Protein AF-A0A3N5U826-F1 (afdb_monomer)

Solvent-accessible surface area (backbone atoms only — not comparable to full-atom values): 7132 Å² total; per-residue (Å²): 139,60,69,64,62,54,52,50,51,54,56,56,55,60,64,68,69,73,66,61,62,49,79,49,38,44,34,40,74,46,97,84,46,22,35,40,42,37,40,37,38,38,36,30,45,68,54,40,57,47,28,41,68,77,34,78,85,47,77,51,68,47,95,61,93,61,55,71,68,49,48,53,62,62,44,74,74,40,75,50,47,43,81,73,48,75,50,75,53,72,59,101,57,34,36,37,42,35,42,35,30,39,34,57,32,65,70,36,50,63,69,40,70,88,52,69,86,57,81,76,41,79,54,131

Radius of gyration: 18.73 Å; Cα contacts (8 Å, |Δi|>4): 186; chains: 1; bounding box: 35×28×62 Å

Sequence (124 aa):
MVCVKRAVICVVACFVCFSCIAFDSTMKLNENGSGKFVIQYRISQMLKNMGEKENPEAEPANPFPFSKQEVEKSLSNVPGIKLNSVTEWEDEQDMYVKVDLDFTNIEALQKAEMFNDMPVTLVR

pLDDT: mean 72.49, std 14.38, range [37.84, 91.88]

Foldseek 3Di:
DVVVVVVVVVVVVVVVPPPQWDKDWEWEADPQQKTKIKIKIKGWPVQQVVQCVVPVPDDRPPVQPDDPVRVCVLQVPQPFKDWPDWDWDDDPTITMIMTIMIGSHVVSVVVSVSNPPDDHDYDD

Stru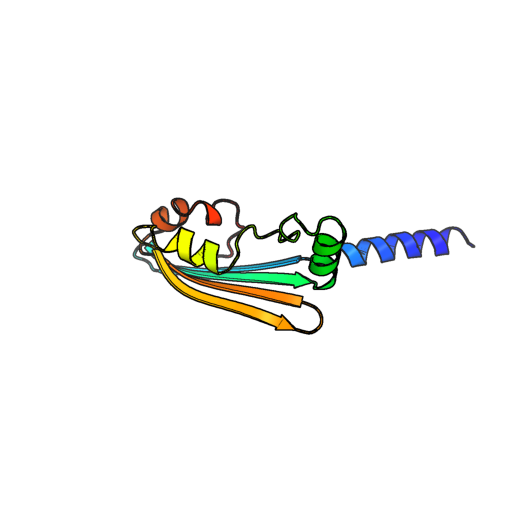cture (mmCIF, N/CA/C/O backbone):
data_AF-A0A3N5U826-F1
#
_entry.id   AF-A0A3N5U826-F1
#
loop_
_atom_site.group_PDB
_atom_site.id
_atom_site.type_symbol
_atom_site.label_atom_id
_atom_site.label_alt_id
_atom_site.label_comp_id
_atom_site.label_asym_id
_atom_site.label_entity_id
_atom_site.label_seq_id
_atom_site.pdbx_PDB_ins_code
_atom_site.Cartn_x
_atom_site.Cartn_y
_atom_site.Cartn_z
_atom_site.occupancy
_atom_site.B_iso_or_equiv
_atom_site.auth_seq_id
_atom_site.auth_comp_id
_atom_site.auth_asym_id
_atom_site.auth_atom_id
_atom_site.pdbx_PDB_model_num
ATOM 1 N N . MET A 1 1 ? 1.664 -11.474 -52.401 1.00 44.31 1 MET A N 1
ATOM 2 C CA . MET A 1 1 ? 1.616 -12.139 -51.074 1.00 44.31 1 MET A CA 1
ATOM 3 C C . MET A 1 1 ? 2.558 -11.469 -50.048 1.00 44.31 1 MET A C 1
ATOM 5 O O . MET A 1 1 ? 3.201 -12.150 -49.261 1.00 44.31 1 MET A O 1
ATOM 9 N N . VAL A 1 2 ? 2.659 -10.127 -50.050 1.00 41.19 2 VAL A N 1
ATOM 10 C CA . VAL A 1 2 ? 3.563 -9.344 -49.165 1.00 41.19 2 VAL A CA 1
ATOM 11 C C . VAL A 1 2 ? 2.769 -8.407 -48.236 1.00 41.19 2 VAL A C 1
ATOM 13 O O . VAL A 1 2 ? 3.176 -8.184 -47.100 1.00 41.19 2 VAL A O 1
ATOM 16 N N . CYS A 1 3 ? 1.578 -7.952 -48.653 1.00 37.84 3 CYS A N 1
ATOM 17 C CA . CYS A 1 3 ? 0.708 -7.093 -47.837 1.00 37.84 3 CYS A CA 1
ATOM 18 C C . CYS A 1 3 ? 0.141 -7.794 -46.591 1.00 37.84 3 CYS A C 1
ATOM 20 O O . CYS A 1 3 ? 0.075 -7.178 -45.534 1.00 37.84 3 CYS A O 1
ATOM 22 N N . VAL A 1 4 ? -0.181 -9.093 -46.672 1.00 46.28 4 VAL A N 1
ATOM 23 C CA . VAL A 1 4 ? -0.693 -9.867 -45.520 1.00 46.28 4 VAL A CA 1
ATOM 24 C C . VAL A 1 4 ? 0.386 -10.058 -44.450 1.00 46.28 4 VAL A C 1
ATOM 26 O O . VAL A 1 4 ? 0.100 -9.921 -43.268 1.00 46.28 4 VAL A O 1
ATOM 29 N N . LYS A 1 5 ? 1.647 -10.290 -44.844 1.00 44.38 5 LYS A N 1
ATOM 30 C CA . LYS A 1 5 ? 2.760 -10.470 -43.893 1.00 44.38 5 LYS A CA 1
ATOM 31 C C . LYS A 1 5 ? 3.051 -9.194 -43.095 1.00 44.38 5 LYS A C 1
ATOM 33 O O . LYS A 1 5 ? 3.325 -9.279 -41.906 1.00 44.38 5 LYS A O 1
ATOM 38 N N . ARG A 1 6 ? 2.938 -8.018 -43.728 1.00 52.03 6 ARG A N 1
ATOM 39 C CA . ARG A 1 6 ? 3.073 -6.712 -43.058 1.00 52.03 6 ARG A CA 1
ATOM 40 C C . ARG A 1 6 ? 1.891 -6.398 -42.136 1.00 52.03 6 ARG A C 1
ATOM 42 O O . ARG A 1 6 ? 2.114 -5.918 -41.033 1.00 52.03 6 ARG A O 1
ATOM 49 N N . ALA A 1 7 ? 0.666 -6.725 -42.551 1.00 56.69 7 ALA A N 1
ATOM 50 C CA . ALA A 1 7 ? -0.526 -6.527 -41.725 1.00 56.69 7 ALA A CA 1
ATOM 51 C C . ALA A 1 7 ? -0.525 -7.418 -40.469 1.00 56.69 7 ALA A C 1
ATOM 53 O O . ALA A 1 7 ? -0.861 -6.950 -39.387 1.00 56.69 7 ALA A O 1
ATOM 54 N N . VAL A 1 8 ? -0.074 -8.673 -40.587 1.00 60.97 8 VAL A N 1
ATOM 55 C CA . VAL A 1 8 ? 0.038 -9.599 -39.446 1.00 60.97 8 VAL A CA 1
ATOM 56 C C . VAL A 1 8 ? 1.0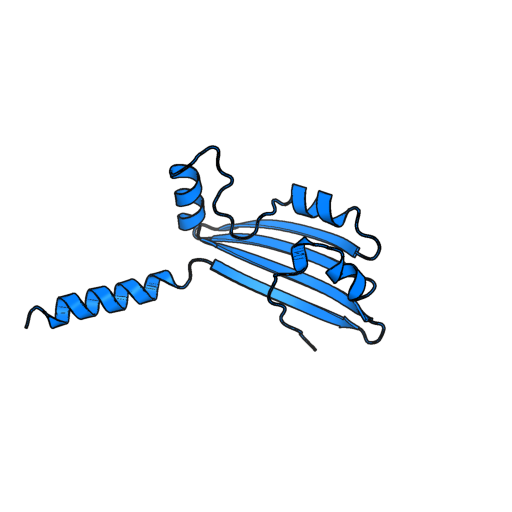75 -9.115 -38.427 1.00 60.97 8 VAL A C 1
ATOM 58 O O . VAL A 1 8 ? 0.818 -9.190 -37.231 1.00 60.97 8 VAL A O 1
ATOM 61 N N . ILE A 1 9 ? 2.205 -8.552 -38.871 1.00 64.62 9 ILE A N 1
ATOM 62 C CA . ILE A 1 9 ? 3.225 -7.988 -37.968 1.00 64.62 9 ILE A CA 1
ATOM 63 C C . ILE A 1 9 ? 2.676 -6.785 -37.186 1.00 64.62 9 ILE A C 1
ATOM 65 O O . ILE A 1 9 ? 2.910 -6.696 -35.985 1.00 64.62 9 ILE A O 1
ATOM 69 N N . CYS A 1 10 ? 1.908 -5.896 -37.825 1.00 60.84 10 CYS A N 1
ATOM 70 C CA . CYS A 1 10 ? 1.278 -4.767 -37.132 1.00 60.84 10 CYS A CA 1
ATOM 71 C C . CYS A 1 10 ? 0.232 -5.220 -36.104 1.00 60.84 10 CYS A C 1
ATOM 73 O O . CYS A 1 10 ? 0.199 -4.689 -35.000 1.00 60.84 10 CYS A O 1
ATOM 75 N N . VAL A 1 11 ? -0.586 -6.225 -36.433 1.00 65.06 11 VAL A N 1
ATOM 76 C CA . VAL A 1 11 ? -1.592 -6.758 -35.499 1.00 65.06 11 VAL A CA 1
ATOM 77 C C . VAL A 1 11 ? -0.926 -7.449 -34.307 1.00 65.06 11 VAL A C 1
ATOM 79 O O . VAL A 1 11 ? -1.331 -7.216 -33.174 1.00 65.06 11 VAL A O 1
ATOM 82 N N . VAL A 1 12 ? 0.133 -8.236 -34.527 1.00 62.91 12 VAL A N 1
ATOM 83 C CA . VAL A 1 12 ? 0.883 -8.887 -33.439 1.00 62.91 12 VAL A CA 1
ATOM 84 C C . VAL A 1 12 ? 1.612 -7.860 -32.565 1.00 62.91 12 VAL A C 1
ATOM 86 O O . VAL A 1 12 ? 1.593 -7.997 -31.348 1.00 62.91 12 VAL A O 1
ATOM 89 N N . ALA A 1 13 ? 2.181 -6.799 -33.148 1.00 60.56 13 ALA A N 1
ATOM 90 C CA . ALA A 1 13 ? 2.825 -5.726 -32.388 1.00 60.56 13 ALA A CA 1
ATOM 91 C C . ALA A 1 13 ? 1.839 -4.972 -31.476 1.00 60.56 13 ALA A C 1
ATOM 93 O O . ALA A 1 13 ? 2.189 -4.649 -30.345 1.00 60.56 13 ALA A O 1
ATOM 94 N N . CYS A 1 14 ? 0.593 -4.759 -31.915 1.00 59.91 14 CYS A N 1
ATOM 95 C CA . CYS A 1 14 ? -0.434 -4.142 -31.073 1.00 59.91 14 CYS A CA 1
ATOM 96 C C . CYS A 1 14 ? -0.801 -4.995 -29.850 1.00 59.91 14 CYS A C 1
ATOM 98 O O . CYS A 1 14 ? -1.107 -4.429 -28.807 1.00 59.91 14 CYS A O 1
ATOM 100 N N . PHE A 1 15 ? -0.742 -6.329 -29.931 1.00 58.41 15 PHE A N 1
ATOM 101 C CA . PHE A 1 15 ? -1.076 -7.194 -28.791 1.00 58.41 15 PHE A CA 1
ATOM 102 C C . PHE A 1 15 ? -0.025 -7.176 -27.671 1.00 58.41 15 PHE A C 1
ATOM 104 O O . PHE A 1 15 ? -0.372 -7.419 -26.519 1.00 58.41 15 PHE A O 1
ATOM 111 N N . VAL A 1 16 ? 1.237 -6.852 -27.975 1.00 58.03 16 VAL A N 1
ATOM 112 C CA . VAL A 1 16 ? 2.322 -6.828 -26.974 1.00 58.03 16 VAL A CA 1
ATOM 113 C C . VAL A 1 16 ? 2.237 -5.593 -26.063 1.00 58.03 16 VAL A C 1
ATOM 115 O O . VAL A 1 16 ? 2.716 -5.624 -24.935 1.00 58.03 16 VAL A O 1
ATOM 118 N N . CYS A 1 17 ? 1.577 -4.516 -26.498 1.00 53.69 17 CYS A N 1
ATOM 119 C CA . CYS A 1 17 ? 1.529 -3.251 -25.758 1.00 53.69 17 CYS A CA 1
ATOM 120 C C . CYS A 1 17 ? 0.511 -3.204 -24.600 1.00 53.69 17 CYS A C 1
ATOM 122 O O . CYS A 1 17 ? 0.445 -2.190 -23.910 1.00 53.69 17 CYS A O 1
ATOM 124 N N . PHE A 1 18 ? -0.292 -4.248 -24.372 1.00 54.94 18 PHE A N 1
ATOM 125 C CA . PHE A 1 18 ? -1.402 -4.188 -23.407 1.00 54.94 18 PHE A CA 1
ATOM 126 C C . PHE A 1 18 ? -1.074 -4.664 -21.982 1.00 54.94 18 PHE A C 1
ATOM 128 O O . PHE A 1 18 ? -1.951 -4.597 -21.127 1.00 54.94 18 PHE A O 1
ATOM 135 N N . SER A 1 19 ? 0.146 -5.128 -21.683 1.00 54.81 19 SER A N 1
ATOM 136 C CA . SER A 1 19 ? 0.454 -5.736 -20.372 1.00 54.81 19 SER A CA 1
ATOM 137 C C . SER A 1 19 ? 1.463 -4.979 -19.507 1.00 54.81 19 SER A C 1
ATOM 139 O O . SER A 1 19 ? 1.921 -5.529 -18.509 1.00 54.81 19 SER A O 1
ATOM 141 N N . CYS A 1 20 ? 1.835 -3.745 -19.857 1.00 64.81 20 CYS A N 1
ATOM 142 C CA . CYS A 1 20 ? 2.921 -3.025 -19.172 1.00 64.81 20 CYS A CA 1
ATOM 143 C C . CYS A 1 20 ? 2.607 -2.646 -17.715 1.00 64.81 20 CYS A C 1
ATOM 145 O O . CYS A 1 20 ? 3.509 -2.242 -16.980 1.00 64.81 20 CYS A O 1
ATOM 147 N N . ILE A 1 21 ? 1.336 -2.743 -17.320 1.00 69.94 21 ILE A N 1
ATOM 148 C CA . ILE A 1 21 ? 0.834 -2.358 -16.009 1.00 69.94 21 ILE A CA 1
ATOM 149 C C . ILE A 1 21 ? -0.159 -3.424 -15.536 1.00 69.94 21 ILE A C 1
ATOM 151 O O . ILE A 1 21 ? -1.121 -3.723 -16.242 1.00 69.94 21 ILE A O 1
ATOM 155 N N . ALA A 1 22 ? 0.054 -3.977 -14.341 1.00 73.38 22 ALA A N 1
ATOM 156 C CA . ALA A 1 22 ? -0.945 -4.799 -13.662 1.00 73.38 22 ALA A CA 1
ATOM 157 C C . ALA A 1 22 ? -1.254 -4.225 -12.279 1.00 73.38 22 ALA A C 1
ATOM 159 O O . ALA A 1 22 ? -0.377 -3.701 -11.593 1.00 73.38 22 ALA A O 1
ATOM 160 N N . PHE A 1 23 ? -2.521 -4.306 -11.897 1.00 77.00 23 PHE A N 1
ATOM 161 C CA . PHE A 1 23 ? -3.031 -3.762 -10.651 1.00 77.00 23 PHE A CA 1
ATOM 162 C C . PHE A 1 23 ? -3.967 -4.787 -10.018 1.00 77.00 23 PHE A C 1
ATOM 164 O O . PHE A 1 23 ? -4.944 -5.205 -10.637 1.00 77.00 23 PHE A O 1
ATOM 171 N N . ASP A 1 24 ? -3.663 -5.160 -8.782 1.00 81.12 24 ASP A N 1
ATOM 172 C CA . ASP A 1 24 ? -4.414 -6.119 -7.989 1.00 81.12 24 ASP A CA 1
ATOM 173 C C . ASP A 1 24 ? -4.842 -5.453 -6.683 1.00 81.12 24 ASP A C 1
ATOM 175 O O . ASP A 1 24 ? -4.029 -5.152 -5.810 1.00 81.12 24 ASP A O 1
ATOM 179 N N . SER A 1 25 ? -6.143 -5.238 -6.520 1.00 82.06 25 SER A N 1
ATOM 180 C CA . SER A 1 25 ? -6.727 -4.748 -5.274 1.00 82.06 25 SER A CA 1
ATOM 181 C C . SER A 1 25 ? -7.619 -5.816 -4.665 1.00 82.06 25 SER A C 1
ATOM 183 O O . SER A 1 25 ? -8.480 -6.401 -5.323 1.00 82.06 25 SER A O 1
ATOM 185 N N . THR A 1 26 ? -7.410 -6.083 -3.384 1.00 85.50 26 THR A N 1
ATOM 186 C CA . THR A 1 26 ? -8.193 -7.038 -2.608 1.00 85.50 26 THR A CA 1
ATOM 187 C C . THR A 1 26 ? -8.727 -6.345 -1.370 1.00 85.50 26 THR A C 1
ATOM 189 O O . THR A 1 26 ? -7.962 -5.959 -0.485 1.00 85.50 26 THR A O 1
ATOM 192 N N . MET A 1 27 ? -10.050 -6.228 -1.280 1.00 86.38 27 MET A N 1
ATOM 193 C CA . MET A 1 27 ? -10.726 -5.734 -0.084 1.00 86.38 27 MET A CA 1
ATOM 194 C C . MET A 1 27 ? -11.498 -6.859 0.598 1.00 86.38 27 MET A C 1
ATOM 196 O O . MET A 1 27 ? -12.323 -7.523 -0.030 1.00 86.38 27 MET A O 1
ATOM 200 N N . LYS A 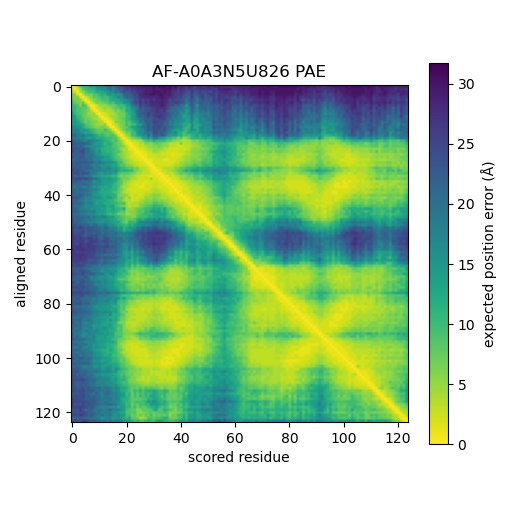1 28 ? -11.237 -7.039 1.895 1.00 89.00 28 LYS A N 1
ATOM 201 C CA . LYS A 1 28 ? -12.037 -7.870 2.797 1.00 89.00 28 LYS A CA 1
ATOM 202 C C . LYS A 1 28 ? -12.839 -6.964 3.711 1.00 89.00 28 LYS A C 1
ATOM 204 O O . LYS A 1 28 ? -12.259 -6.127 4.401 1.00 89.00 28 LYS A O 1
ATOM 209 N N . LEU A 1 29 ? -14.151 -7.154 3.725 1.00 89.00 29 LEU A N 1
ATOM 210 C CA . LEU A 1 29 ? -15.081 -6.368 4.525 1.00 89.00 29 LEU A CA 1
ATOM 211 C C . LEU A 1 29 ? -15.735 -7.266 5.576 1.00 89.00 29 LEU A C 1
ATOM 213 O O . LEU A 1 29 ? -16.301 -8.304 5.245 1.00 89.00 29 LEU A O 1
ATOM 217 N N . ASN A 1 30 ? -15.663 -6.854 6.835 1.00 88.25 30 ASN A N 1
ATOM 218 C CA . ASN A 1 30 ? -16.345 -7.505 7.944 1.00 88.25 30 ASN A CA 1
ATOM 219 C C . ASN A 1 30 ? -17.781 -6.969 8.073 1.00 88.25 30 ASN A C 1
ATOM 221 O O . ASN A 1 30 ? -18.101 -5.869 7.620 1.00 88.25 30 ASN A O 1
ATOM 225 N N . GLU A 1 31 ? -18.649 -7.710 8.764 1.00 86.19 31 GLU A N 1
ATOM 226 C CA . GLU A 1 31 ? -20.069 -7.349 8.938 1.00 86.19 31 GLU A CA 1
ATOM 227 C C . GLU A 1 31 ? -20.291 -6.033 9.704 1.00 86.19 31 GLU A C 1
ATOM 229 O O . GLU A 1 31 ? -21.324 -5.388 9.554 1.00 86.19 31 GLU A O 1
ATOM 234 N N . ASN A 1 32 ? -19.311 -5.605 10.502 1.00 83.31 32 ASN A N 1
ATOM 235 C CA . ASN A 1 32 ? -19.336 -4.338 11.238 1.00 83.31 32 ASN A CA 1
ATOM 236 C C . ASN A 1 32 ? -18.889 -3.126 10.391 1.00 83.31 32 ASN A C 1
ATOM 238 O O . ASN A 1 32 ? -18.791 -2.021 10.920 1.00 83.31 32 ASN A O 1
ATOM 242 N N . GLY A 1 33 ? -18.579 -3.328 9.106 1.00 82.62 33 GLY A N 1
ATOM 243 C CA . GLY A 1 33 ? -18.102 -2.291 8.194 1.00 82.62 33 GLY A CA 1
ATOM 244 C C . GLY A 1 33 ? -16.596 -2.022 8.261 1.00 82.62 33 GLY A C 1
ATOM 245 O O . GLY A 1 33 ? -16.095 -1.287 7.411 1.00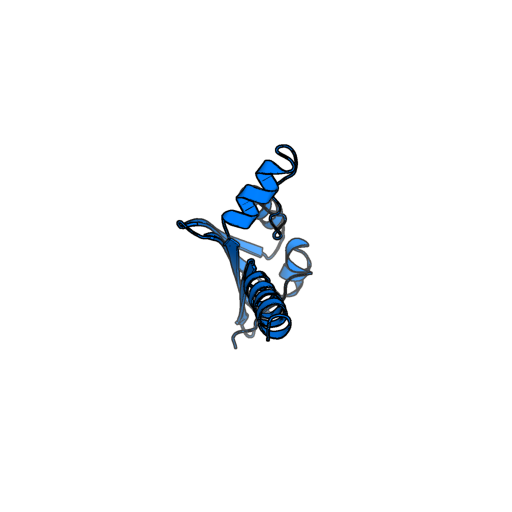 82.62 33 GLY A O 1
ATOM 246 N N . SER A 1 34 ? -15.870 -2.621 9.211 1.00 88.81 34 SER A N 1
ATOM 247 C CA . SER A 1 34 ? -14.406 -2.586 9.242 1.00 88.81 34 SER A CA 1
ATOM 248 C C . SER A 1 34 ? -13.823 -3.615 8.285 1.00 88.81 34 SER A C 1
ATOM 250 O O . SER A 1 34 ? -14.509 -4.536 7.844 1.00 88.81 34 SER A O 1
ATOM 252 N N . GLY A 1 35 ? -12.544 -3.506 7.961 1.00 90.75 35 GLY A N 1
ATOM 253 C CA . GLY A 1 35 ? -11.954 -4.457 7.040 1.00 90.75 35 GLY A CA 1
ATOM 254 C C . GLY A 1 35 ? -10.482 -4.242 6.793 1.00 90.75 35 GLY A C 1
ATOM 255 O O . GLY A 1 35 ? -9.817 -3.446 7.454 1.00 90.75 35 GLY A O 1
ATOM 256 N N . LYS A 1 36 ? -9.998 -4.999 5.817 1.00 91.56 36 LYS A N 1
ATOM 257 C CA . LYS A 1 36 ? -8.615 -4.987 5.377 1.00 91.56 36 LYS A CA 1
ATOM 258 C C . LYS A 1 36 ? -8.566 -4.702 3.891 1.00 91.56 36 LYS A C 1
ATOM 260 O O . LYS A 1 36 ? -9.292 -5.330 3.116 1.00 91.56 36 LYS A O 1
ATOM 265 N N . PHE A 1 37 ? -7.699 -3.783 3.499 1.00 88.31 37 PHE A N 1
ATOM 266 C CA . PHE A 1 37 ? -7.482 -3.436 2.110 1.00 88.31 37 PHE A CA 1
ATOM 267 C C . PHE A 1 37 ? -6.020 -3.664 1.749 1.00 88.31 37 PHE A C 1
ATOM 269 O O . PHE A 1 37 ? -5.107 -3.167 2.406 1.00 88.31 37 PHE A O 1
ATOM 276 N N . VAL A 1 38 ? -5.809 -4.483 0.725 1.00 89.38 38 VAL A N 1
ATOM 277 C CA . VAL A 1 38 ? -4.487 -4.805 0.204 1.00 89.38 38 VAL A CA 1
ATOM 278 C C . VAL A 1 38 ? -4.454 -4.392 -1.250 1.00 89.38 38 VAL A C 1
ATOM 280 O O . VAL A 1 38 ? -5.264 -4.859 -2.049 1.00 89.38 38 VAL A O 1
ATOM 283 N N . ILE A 1 39 ? -3.502 -3.536 -1.583 1.00 86.00 39 ILE A N 1
ATOM 284 C CA . ILE A 1 39 ? -3.246 -3.110 -2.952 1.00 86.00 39 ILE A CA 1
ATOM 285 C C . ILE A 1 39 ? -1.870 -3.609 -3.328 1.00 86.00 39 ILE A C 1
ATOM 287 O O . ILE A 1 39 ? -0.914 -3.433 -2.575 1.00 86.00 39 ILE A O 1
ATOM 291 N N . GLN A 1 40 ? -1.780 -4.229 -4.490 1.00 85.50 40 GLN A N 1
ATOM 292 C CA . GLN A 1 40 ? -0.539 -4.617 -5.112 1.00 85.50 40 GLN A CA 1
ATOM 293 C C . GLN A 1 40 ? -0.505 -4.051 -6.523 1.00 85.50 40 GLN A C 1
ATOM 295 O O . GLN A 1 40 ? -1.440 -4.190 -7.307 1.00 85.50 40 GLN A O 1
ATOM 300 N N . TYR A 1 41 ? 0.608 -3.417 -6.835 1.00 79.25 41 TYR A N 1
ATOM 301 C CA . TYR A 1 41 ? 0.848 -2.795 -8.112 1.00 79.25 41 TYR A CA 1
ATOM 302 C C . TYR A 1 41 ? 2.091 -3.385 -8.764 1.00 79.25 41 TYR A C 1
ATOM 304 O O . TYR A 1 41 ? 3.031 -3.746 -8.056 1.00 79.25 41 TYR A O 1
ATOM 312 N N . ARG A 1 42 ? 2.076 -3.500 -10.095 1.00 81.94 42 ARG A N 1
ATOM 313 C CA . ARG A 1 42 ? 3.179 -4.022 -10.900 1.00 81.94 42 ARG A CA 1
ATOM 314 C C . ARG A 1 42 ? 3.421 -3.148 -12.129 1.00 81.94 42 ARG A C 1
ATOM 316 O O . ARG A 1 42 ? 2.512 -2.954 -12.942 1.00 81.94 42 ARG A O 1
ATOM 323 N N . ILE A 1 43 ? 4.666 -2.708 -12.289 1.00 78.62 43 ILE A N 1
ATOM 324 C CA . ILE A 1 43 ? 5.160 -1.920 -13.425 1.00 78.62 43 ILE A CA 1
ATOM 325 C C . ILE A 1 43 ? 6.301 -2.673 -14.076 1.00 78.62 43 ILE A C 1
ATOM 327 O O . ILE A 1 43 ? 7.231 -3.058 -13.379 1.00 78.62 43 ILE A O 1
ATOM 331 N N . SER A 1 44 ? 6.316 -2.767 -15.401 1.00 79.00 44 SER A N 1
ATOM 332 C CA . SER A 1 44 ? 7.524 -3.215 -16.090 1.00 79.00 44 SER A CA 1
ATOM 333 C C . SER A 1 44 ? 8.685 -2.229 -15.907 1.00 79.00 44 SER A C 1
ATOM 335 O O . SER A 1 44 ? 8.535 -1.025 -16.133 1.00 79.00 44 SER A O 1
ATOM 337 N N . GLN A 1 45 ? 9.880 -2.738 -15.598 1.00 75.56 45 GLN A N 1
ATOM 338 C CA . GLN A 1 45 ? 11.116 -1.954 -15.547 1.00 75.56 45 GLN A CA 1
ATOM 339 C C . GLN A 1 45 ? 11.375 -1.183 -16.845 1.00 75.56 45 GLN A C 1
ATOM 341 O O . GLN A 1 45 ? 11.944 -0.094 -16.822 1.00 75.56 45 GLN A O 1
ATOM 346 N N . MET A 1 46 ? 10.939 -1.716 -17.991 1.00 72.00 46 MET A N 1
ATOM 347 C CA . MET A 1 46 ? 11.076 -1.029 -19.273 1.00 72.00 46 MET A CA 1
ATOM 348 C C . MET A 1 46 ? 10.321 0.305 -19.278 1.00 72.00 46 MET A C 1
ATOM 350 O O . MET A 1 46 ? 10.865 1.302 -19.744 1.00 72.00 46 MET A O 1
ATOM 354 N N . LEU A 1 47 ? 9.109 0.344 -18.714 1.00 70.56 47 LEU A N 1
ATOM 355 C CA . LEU A 1 47 ? 8.304 1.562 -18.617 1.00 70.56 47 LEU A CA 1
ATOM 356 C C . LEU A 1 47 ? 8.926 2.566 -17.634 1.00 70.56 47 LEU A C 1
ATOM 358 O O . LEU A 1 47 ? 9.037 3.747 -17.961 1.00 70.56 47 LEU A O 1
ATOM 362 N N . LYS A 1 48 ? 9.414 2.085 -16.482 1.00 68.38 48 LYS A N 1
ATOM 363 C CA . LYS A 1 48 ? 10.148 2.901 -15.497 1.00 68.38 48 LYS A CA 1
ATOM 364 C C . LYS A 1 48 ? 11.371 3.577 -16.134 1.00 68.38 48 LYS A C 1
ATOM 366 O O . LYS A 1 48 ? 11.504 4.797 -16.086 1.00 68.38 48 LYS A O 1
ATOM 371 N N . ASN A 1 49 ? 12.205 2.791 -16.816 1.00 68.19 49 ASN A N 1
ATOM 372 C CA . ASN A 1 49 ? 13.440 3.254 -17.456 1.00 68.19 49 ASN A CA 1
ATOM 373 C C . ASN A 1 49 ? 13.191 4.183 -18.658 1.00 68.19 49 ASN A C 1
ATOM 375 O O . ASN A 1 49 ? 14.065 4.973 -19.019 1.00 68.19 49 ASN A O 1
ATOM 379 N N . MET A 1 50 ? 12.033 4.074 -19.319 1.00 66.56 50 MET A N 1
ATOM 380 C CA . MET A 1 50 ? 11.624 5.018 -20.365 1.00 66.56 50 MET A CA 1
ATOM 381 C C . MET A 1 50 ? 11.231 6.370 -19.762 1.00 66.56 50 MET A C 1
ATOM 383 O O . MET A 1 50 ? 11.701 7.393 -20.255 1.00 66.56 50 MET A O 1
ATOM 387 N N . GLY A 1 51 ? 10.467 6.374 -18.663 1.00 61.09 51 GLY A N 1
ATOM 388 C CA . GLY A 1 51 ? 10.101 7.600 -17.945 1.00 61.09 51 GLY A CA 1
ATOM 389 C C . GLY A 1 51 ? 11.317 8.374 -17.423 1.00 61.09 51 GLY A C 1
ATOM 390 O O . GLY A 1 51 ? 11.432 9.570 -17.673 1.00 61.09 51 GLY A O 1
ATOM 391 N N . GLU A 1 52 ? 12.274 7.683 -16.795 1.00 60.03 52 GLU A N 1
ATOM 392 C CA . GLU A 1 52 ? 13.509 8.307 -16.284 1.00 60.03 52 GLU A CA 1
ATOM 393 C C . GLU A 1 52 ? 14.397 8.900 -17.394 1.00 60.03 52 GLU A C 1
ATOM 395 O O . GLU A 1 52 ? 15.114 9.876 -17.171 1.00 60.03 52 GLU A O 1
ATOM 400 N N . LYS A 1 53 ? 14.367 8.325 -18.606 1.00 56.66 53 LYS A N 1
ATOM 401 C CA . LYS A 1 53 ? 15.161 8.811 -19.748 1.00 56.66 53 LYS A CA 1
ATOM 402 C C . LYS A 1 53 ? 14.555 10.021 -20.445 1.00 56.66 53 LYS A C 1
ATOM 404 O O . LYS A 1 53 ? 15.311 10.843 -20.957 1.00 56.66 53 LYS A O 1
ATOM 409 N N . GLU A 1 54 ? 13.230 10.101 -20.534 1.00 57.41 54 GLU A N 1
ATOM 410 C CA . GLU A 1 54 ? 12.561 11.215 -21.214 1.00 57.41 54 GLU A CA 1
ATOM 411 C C . GLU A 1 54 ? 12.522 12.478 -20.355 1.00 57.41 54 GLU A C 1
ATOM 413 O O . GLU A 1 54 ? 12.561 13.580 -20.905 1.00 57.41 54 GLU A O 1
ATOM 418 N N . ASN A 1 55 ? 12.511 12.347 -19.025 1.00 48.69 55 ASN A N 1
ATOM 419 C CA . ASN A 1 55 ? 12.621 13.492 -18.136 1.00 48.69 55 ASN A CA 1
ATOM 420 C C . ASN A 1 55 ? 13.201 13.084 -16.762 1.00 48.69 55 ASN A C 1
ATOM 422 O O . ASN A 1 55 ? 12.452 12.622 -15.908 1.00 48.69 55 ASN A O 1
ATOM 426 N N . PRO A 1 56 ? 14.512 13.274 -16.516 1.00 49.84 56 PRO A N 1
ATOM 427 C CA . PRO A 1 56 ? 15.160 12.886 -15.257 1.00 49.84 56 PRO A CA 1
ATOM 428 C C . PRO A 1 56 ? 14.713 13.719 -14.041 1.00 49.84 56 PRO A C 1
ATOM 430 O O . PRO A 1 56 ? 15.044 13.366 -12.912 1.00 49.84 56 PRO A O 1
ATOM 433 N N . GLU A 1 57 ? 13.988 14.822 -14.265 1.00 44.31 57 GLU A N 1
ATOM 434 C CA . GLU A 1 57 ? 13.353 15.642 -13.222 1.00 44.31 57 GLU A CA 1
ATOM 435 C C . GLU A 1 57 ? 11.838 15.402 -13.118 1.00 44.31 57 GLU A C 1
ATOM 437 O O . GLU A 1 57 ? 11.218 15.870 -12.162 1.00 44.31 57 GLU A O 1
ATOM 442 N N . ALA A 1 58 ? 11.223 14.689 -14.073 1.00 44.47 58 ALA A N 1
ATOM 443 C CA . ALA A 1 58 ? 9.870 14.195 -13.869 1.00 44.47 58 ALA A CA 1
ATOM 444 C C . ALA A 1 58 ? 9.948 12.963 -12.987 1.00 44.47 58 ALA A C 1
ATOM 446 O O . ALA A 1 58 ? 10.777 12.077 -13.201 1.00 44.47 58 ALA A O 1
ATOM 447 N N . GLU A 1 59 ? 9.038 12.889 -12.024 1.00 48.47 59 GLU A N 1
ATOM 448 C CA . GLU A 1 59 ? 8.766 11.635 -11.347 1.00 48.47 59 GLU A CA 1
ATOM 449 C C . GLU A 1 59 ? 8.589 10.548 -12.417 1.00 48.47 59 GLU A C 1
ATOM 451 O O . GLU A 1 59 ? 7.947 10.819 -13.446 1.00 48.47 59 GLU A O 1
ATOM 456 N N . PRO A 1 60 ? 9.206 9.358 -12.240 1.00 48.75 60 PRO A N 1
ATOM 457 C CA . PRO A 1 60 ? 9.050 8.267 -13.191 1.00 48.75 60 PRO A CA 1
ATOM 458 C C . PRO A 1 60 ? 7.565 8.143 -13.491 1.00 48.75 60 PRO A C 1
ATOM 460 O O . PRO A 1 60 ? 6.760 8.378 -12.590 1.00 48.75 60 PRO A O 1
ATOM 463 N N . ALA A 1 61 ? 7.205 7.817 -14.736 1.00 46.03 61 ALA A N 1
ATOM 464 C CA . ALA A 1 61 ? 5.830 7.549 -15.142 1.00 46.03 61 ALA A CA 1
ATOM 465 C C . ALA A 1 61 ? 5.305 6.328 -14.365 1.00 46.03 61 ALA A C 1
ATOM 467 O O . ALA A 1 61 ? 5.187 5.222 -14.882 1.00 46.03 61 ALA A O 1
ATOM 468 N N . ASN A 1 62 ? 5.082 6.537 -13.076 1.00 51.16 62 ASN A N 1
ATOM 469 C CA . ASN A 1 62 ? 4.535 5.657 -12.095 1.00 51.16 62 ASN A CA 1
ATOM 470 C C . ASN A 1 62 ? 3.055 5.995 -12.179 1.00 51.16 62 ASN A C 1
ATOM 472 O O . ASN A 1 62 ? 2.620 7.036 -11.688 1.00 51.16 62 ASN A O 1
ATOM 476 N N . PRO A 1 63 ? 2.262 5.179 -12.879 1.00 49.94 63 PRO A N 1
ATOM 477 C CA . PRO A 1 63 ? 0.825 5.412 -12.964 1.00 49.94 63 PRO A CA 1
ATOM 478 C C . PRO A 1 63 ? 0.160 5.242 -11.587 1.00 49.94 63 PRO A C 1
ATOM 480 O O . PRO A 1 63 ? -1.039 5.470 -11.455 1.00 49.94 63 PRO A O 1
ATOM 483 N N . PHE A 1 64 ? 0.936 4.865 -10.565 1.00 55.94 64 PHE A N 1
ATOM 484 C CA . PHE A 1 64 ? 0.614 5.070 -9.170 1.00 55.94 64 PHE A CA 1
ATOM 485 C C . PHE A 1 64 ? 1.384 6.291 -8.631 1.00 55.94 64 PHE A C 1
ATOM 487 O O . PHE A 1 64 ? 2.596 6.219 -8.475 1.00 55.94 64 PHE A O 1
ATOM 494 N N . PRO A 1 65 ? 0.736 7.419 -8.321 1.00 55.22 65 PRO A N 1
ATOM 495 C CA . PRO A 1 65 ? 1.429 8.683 -8.048 1.00 55.22 65 PRO A CA 1
ATOM 496 C C . PRO A 1 65 ? 2.046 8.770 -6.639 1.00 55.22 65 PRO A C 1
ATOM 498 O O . PRO A 1 65 ? 2.168 9.861 -6.100 1.00 55.22 65 PRO A O 1
ATOM 501 N N . PHE A 1 66 ? 2.378 7.640 -5.999 1.00 63.25 66 PHE A N 1
ATOM 502 C CA . PHE A 1 66 ? 2.810 7.630 -4.601 1.00 63.25 66 PHE A CA 1
ATOM 503 C C . PHE A 1 66 ? 3.997 6.693 -4.362 1.00 63.25 66 PHE A C 1
ATOM 505 O O . PHE A 1 66 ? 3.907 5.475 -4.531 1.00 63.25 66 PHE A O 1
ATOM 512 N N . SER A 1 67 ? 5.101 7.267 -3.897 1.00 68.25 67 SER A N 1
ATOM 513 C CA . SER A 1 67 ? 6.229 6.560 -3.285 1.00 68.25 67 SER A CA 1
ATOM 514 C C . SER A 1 67 ? 5.849 5.981 -1.914 1.00 68.25 67 SER A C 1
ATOM 516 O O . SER A 1 67 ? 4.904 6.441 -1.266 1.00 68.25 67 SER A O 1
ATOM 518 N N . LYS A 1 68 ? 6.617 5.007 -1.397 1.00 73.62 68 LYS A N 1
ATOM 519 C CA . LYS A 1 68 ? 6.415 4.472 -0.032 1.00 73.62 68 LYS A CA 1
ATOM 520 C C . LYS A 1 68 ? 6.275 5.579 1.022 1.00 73.62 68 LYS A C 1
ATOM 522 O O . LYS A 1 68 ? 5.418 5.499 1.899 1.00 73.62 68 LYS A O 1
ATOM 527 N N . GLN A 1 69 ? 7.107 6.611 0.917 1.00 74.62 69 GLN A N 1
ATOM 528 C CA . GLN A 1 69 ? 7.131 7.736 1.850 1.00 74.62 69 GLN A CA 1
ATOM 529 C C . GLN A 1 69 ? 5.853 8.576 1.761 1.00 74.62 69 GLN A C 1
ATOM 531 O O . GLN A 1 69 ? 5.329 9.013 2.784 1.00 74.62 69 GLN A O 1
ATOM 536 N N . GLU A 1 70 ? 5.312 8.771 0.561 1.00 74.94 70 GLU A N 1
ATOM 537 C CA . GLU A 1 70 ? 4.041 9.469 0.370 1.00 74.94 70 GLU A CA 1
ATOM 538 C C . GLU A 1 70 ? 2.859 8.651 0.861 1.00 74.94 70 GLU A C 1
ATOM 540 O O . GLU A 1 70 ? 1.948 9.222 1.455 1.00 74.94 70 GLU A O 1
ATOM 545 N N . VAL A 1 71 ? 2.887 7.327 0.692 1.00 78.44 71 VAL A N 1
ATOM 546 C CA . VAL A 1 71 ? 1.866 6.439 1.259 1.00 78.44 71 VAL A CA 1
ATOM 547 C C . VAL A 1 71 ? 1.858 6.537 2.782 1.00 78.44 71 VAL A C 1
ATOM 549 O O . VAL A 1 71 ? 0.813 6.784 3.384 1.00 78.44 71 VAL A O 1
ATOM 552 N N . GLU A 1 72 ? 3.026 6.425 3.413 1.00 80.38 72 GLU A N 1
ATOM 553 C CA . GLU A 1 72 ? 3.167 6.570 4.864 1.00 80.38 72 GLU A CA 1
ATOM 554 C C . GLU A 1 72 ? 2.714 7.957 5.349 1.00 80.38 72 GLU A C 1
ATOM 556 O O . GLU A 1 72 ? 1.976 8.071 6.332 1.00 80.38 72 GLU A O 1
ATOM 561 N N . LYS A 1 73 ? 3.084 9.027 4.641 1.00 80.50 73 LYS A N 1
ATOM 562 C CA . LYS A 1 73 ? 2.719 10.406 4.999 1.00 80.50 73 LYS A CA 1
ATOM 563 C C . LYS A 1 73 ? 1.231 10.706 4.799 1.00 80.50 73 LYS A C 1
ATOM 565 O O . LYS A 1 73 ? 0.633 11.398 5.622 1.00 80.50 73 LYS A O 1
ATOM 570 N N . SER A 1 74 ? 0.636 10.183 3.732 1.00 76.88 74 SER A N 1
ATOM 571 C CA . SER A 1 74 ? -0.772 10.413 3.398 1.00 76.88 74 SER A CA 1
ATOM 572 C C . SER A 1 74 ? -1.695 9.629 4.322 1.00 76.88 74 SER A C 1
ATOM 574 O O . SER A 1 74 ? -2.724 10.149 4.735 1.00 76.88 74 SER A O 1
ATOM 576 N N . LEU A 1 75 ? -1.315 8.404 4.704 1.00 79.75 75 LEU A N 1
ATOM 577 C CA . LEU A 1 75 ? -2.143 7.529 5.540 1.00 79.75 75 LEU A CA 1
ATOM 578 C C . LEU A 1 75 ? -1.928 7.711 7.043 1.00 79.75 75 LEU A C 1
ATOM 580 O O . LEU A 1 75 ? -2.837 7.419 7.815 1.00 79.75 75 LEU A O 1
ATOM 584 N N . SER A 1 76 ? -0.774 8.226 7.476 1.00 76.56 76 SER A N 1
ATOM 585 C CA . SER A 1 76 ? -0.496 8.469 8.904 1.00 76.56 7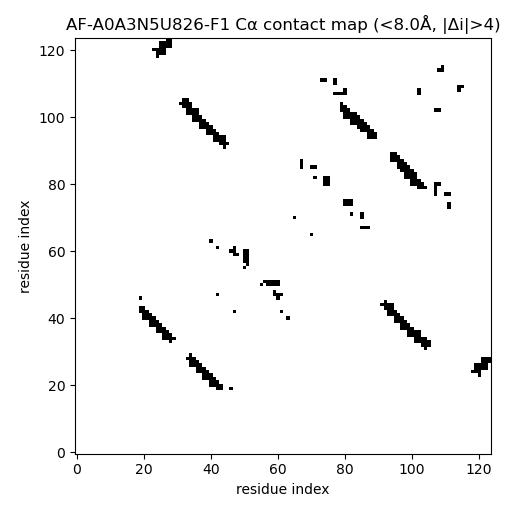6 SER A CA 1
ATOM 586 C C . SER A 1 76 ? -1.463 9.456 9.566 1.00 76.56 76 SER A C 1
ATOM 588 O O . SER A 1 76 ? -1.644 9.398 10.780 1.00 76.56 76 SER A O 1
ATOM 590 N N . ASN A 1 77 ? -2.111 10.327 8.788 1.00 79.12 77 ASN A N 1
ATOM 591 C CA . ASN A 1 77 ? -3.010 11.363 9.299 1.00 79.12 77 ASN A CA 1
ATOM 592 C C . ASN A 1 77 ? -4.500 11.078 9.056 1.00 79.12 77 ASN A C 1
ATOM 594 O O . ASN A 1 77 ? -5.332 11.921 9.393 1.00 79.12 77 ASN A O 1
ATOM 598 N N . VAL A 1 78 ? -4.865 9.921 8.488 1.00 81.75 78 VAL A N 1
ATOM 599 C CA . VAL A 1 78 ? -6.271 9.604 8.194 1.00 81.75 78 VAL A CA 1
ATOM 600 C C . VAL A 1 78 ? -6.904 8.869 9.380 1.00 81.75 78 VAL A C 1
ATOM 602 O O . VAL A 1 78 ? -6.566 7.714 9.650 1.00 81.75 78 VAL A O 1
ATOM 605 N N . PRO A 1 79 ? -7.852 9.492 10.103 1.00 84.00 79 PRO A N 1
ATOM 606 C CA . PRO A 1 79 ? -8.522 8.838 11.215 1.00 84.00 79 PRO A CA 1
ATOM 607 C C . PRO A 1 79 ? -9.353 7.651 10.720 1.00 84.00 79 PRO A C 1
ATOM 609 O O . PRO A 1 79 ? -10.163 7.779 9.802 1.00 84.00 79 PRO A O 1
ATOM 612 N N . GLY A 1 80 ? -9.176 6.499 11.369 1.00 86.12 80 GLY A N 1
ATOM 613 C CA . GLY A 1 80 ? -9.868 5.260 11.009 1.00 86.12 80 GLY A CA 1
ATOM 614 C C . GLY A 1 80 ? -9.143 4.401 9.971 1.00 86.12 80 GLY A C 1
ATOM 615 O O . GLY A 1 80 ? -9.661 3.345 9.618 1.00 86.12 80 GLY A O 1
ATOM 616 N N . ILE A 1 81 ? -7.948 4.802 9.524 1.00 88.44 81 ILE A N 1
ATOM 617 C CA . ILE A 1 81 ? -7.037 3.954 8.750 1.00 88.44 81 ILE A CA 1
ATOM 618 C C . ILE A 1 81 ? -5.813 3.618 9.598 1.00 88.44 81 ILE A C 1
ATOM 620 O O . ILE A 1 81 ? -5.250 4.465 10.288 1.00 88.44 81 ILE A O 1
ATOM 624 N N . LYS A 1 82 ? -5.382 2.362 9.524 1.00 90.25 82 LYS A N 1
ATOM 625 C CA . LYS A 1 82 ? -4.130 1.886 10.092 1.00 90.25 82 LYS A CA 1
ATOM 626 C C . LYS A 1 82 ? -3.289 1.271 8.985 1.00 90.25 82 LYS A C 1
ATOM 628 O O . LYS A 1 82 ? -3.627 0.217 8.455 1.00 90.25 82 LYS A O 1
ATOM 633 N N . LEU A 1 83 ? -2.171 1.912 8.668 1.00 88.94 83 LEU A N 1
ATOM 634 C CA . LEU A 1 83 ? -1.178 1.354 7.759 1.00 88.94 83 LEU A CA 1
ATOM 635 C C . LEU A 1 83 ? -0.443 0.199 8.453 1.00 88.94 83 LEU A C 1
ATOM 637 O O . LEU A 1 83 ? 0.200 0.406 9.483 1.00 88.94 83 LEU A O 1
ATOM 641 N N . ASN A 1 84 ? -0.553 -1.013 7.910 1.00 89.88 84 ASN A N 1
ATOM 642 C CA . ASN A 1 84 ? 0.126 -2.193 8.445 1.00 89.88 84 ASN A CA 1
ATOM 643 C C . ASN A 1 84 ? 1.519 -2.345 7.842 1.00 89.88 84 ASN A C 1
ATOM 645 O O . ASN A 1 84 ? 2.485 -2.574 8.569 1.00 89.88 84 ASN A O 1
ATOM 649 N N . SER A 1 85 ? 1.627 -2.239 6.516 1.00 88.69 85 SER A N 1
ATOM 650 C CA . SER A 1 85 ? 2.913 -2.306 5.830 1.00 88.69 85 SER A CA 1
ATOM 651 C C . SER A 1 85 ? 2.875 -1.665 4.447 1.00 88.69 85 SER A C 1
ATOM 653 O O . SER A 1 85 ? 1.855 -1.655 3.759 1.00 88.69 85 SER A O 1
ATOM 655 N N . VAL A 1 86 ? 4.039 -1.163 4.033 1.00 86.62 86 VAL A N 1
ATOM 656 C CA . VAL A 1 86 ? 4.332 -0.783 2.651 1.00 86.62 86 VAL A CA 1
ATOM 657 C C . VAL A 1 86 ? 5.611 -1.499 2.246 1.00 86.62 86 VAL A C 1
ATOM 659 O O . VAL A 1 86 ? 6.666 -1.303 2.859 1.00 86.62 86 VAL A O 1
ATOM 662 N N . THR A 1 87 ? 5.496 -2.371 1.249 1.00 86.06 87 THR A N 1
ATOM 663 C CA . THR A 1 87 ? 6.603 -3.181 0.734 1.00 86.06 87 THR A CA 1
ATOM 664 C C . THR A 1 87 ? 6.824 -2.843 -0.725 1.00 86.06 87 THR A C 1
ATOM 666 O O . THR A 1 87 ? 5.883 -2.852 -1.510 1.00 86.06 87 THR A O 1
ATOM 669 N N . GLU A 1 88 ? 8.070 -2.580 -1.079 1.00 84.38 88 GLU A N 1
ATOM 670 C CA . GLU A 1 88 ? 8.505 -2.343 -2.448 1.00 84.38 88 GLU A CA 1
ATOM 671 C C . GLU A 1 88 ? 9.595 -3.362 -2.764 1.00 84.38 88 GLU A C 1
ATOM 673 O O . GLU A 1 88 ? 10.483 -3.597 -1.939 1.00 84.38 88 GLU A O 1
ATOM 678 N N . TRP A 1 89 ? 9.478 -4.026 -3.908 1.00 86.38 89 TRP A N 1
ATOM 679 C CA . TRP A 1 89 ? 10.477 -4.971 -4.392 1.00 86.38 89 TRP A CA 1
ATOM 680 C C . TRP A 1 89 ? 10.503 -4.960 -5.914 1.00 86.38 89 TRP A C 1
ATOM 682 O O . TRP A 1 89 ? 9.530 -4.592 -6.561 1.00 86.38 89 TRP A O 1
ATOM 692 N N . GLU A 1 90 ? 11.615 -5.379 -6.492 1.00 83.62 90 GLU A N 1
ATOM 693 C CA . GLU A 1 90 ? 11.807 -5.430 -7.937 1.00 83.62 90 GLU A CA 1
ATOM 694 C C . GLU A 1 90 ? 12.414 -6.779 -8.330 1.00 83.62 90 GLU A C 1
ATOM 696 O O . GLU A 1 90 ? 13.219 -7.352 -7.592 1.00 83.62 90 GLU A O 1
ATOM 701 N N . ASP A 1 91 ? 11.979 -7.307 -9.469 1.00 85.50 91 ASP A N 1
ATOM 702 C CA . ASP A 1 91 ? 12.608 -8.426 -10.169 1.00 85.50 91 ASP A CA 1
ATOM 703 C C . ASP A 1 91 ? 13.194 -7.935 -11.502 1.00 85.50 91 ASP A C 1
ATOM 705 O O . ASP A 1 91 ? 13.100 -6.754 -11.807 1.00 85.50 91 ASP A O 1
ATOM 709 N N . GLU A 1 92 ? 13.817 -8.805 -12.303 1.00 81.94 92 GLU A N 1
ATOM 710 C CA . GLU A 1 92 ? 14.478 -8.414 -13.564 1.00 81.94 92 GLU A CA 1
ATOM 711 C C . GLU A 1 92 ? 13.553 -7.727 -14.586 1.00 81.94 92 GLU A C 1
ATOM 713 O O . GLU A 1 92 ? 14.033 -7.035 -15.486 1.00 81.94 92 GLU A O 1
ATOM 718 N N . GLN A 1 93 ? 12.240 -7.933 -14.489 1.00 79.81 93 GLN A N 1
ATOM 719 C CA . GLN A 1 93 ? 11.263 -7.478 -15.474 1.00 79.81 93 GLN A CA 1
ATOM 720 C C . GLN A 1 93 ? 10.328 -6.406 -14.927 1.00 79.81 93 GLN A C 1
ATOM 722 O O . GLN A 1 93 ? 9.945 -5.511 -15.684 1.00 79.81 93 GLN A O 1
ATOM 727 N N . ASP A 1 94 ? 9.995 -6.474 -13.640 1.00 82.94 94 ASP A N 1
ATOM 728 C CA . ASP A 1 94 ? 8.919 -5.733 -13.007 1.00 82.94 94 ASP A CA 1
ATOM 729 C C . ASP A 1 94 ? 9.320 -5.169 -11.626 1.00 82.94 94 ASP A C 1
ATOM 731 O O . ASP A 1 94 ? 10.004 -5.799 -10.822 1.00 82.94 94 ASP A O 1
ATOM 735 N N . MET A 1 95 ? 8.833 -3.970 -11.320 1.00 81.25 95 MET A N 1
ATOM 736 C CA . MET A 1 95 ? 8.768 -3.398 -9.977 1.00 81.25 95 MET A CA 1
ATOM 737 C C . MET A 1 95 ? 7.383 -3.668 -9.392 1.00 81.25 95 MET A C 1
ATOM 739 O O . MET A 1 95 ? 6.367 -3.514 -10.073 1.00 81.25 95 MET A O 1
ATOM 743 N N . TYR A 1 96 ? 7.345 -3.986 -8.105 1.00 84.62 96 TYR A N 1
ATOM 744 C CA . TYR A 1 96 ? 6.136 -4.231 -7.346 1.00 84.62 96 TYR A CA 1
ATOM 745 C C . TYR A 1 96 ? 6.058 -3.323 -6.126 1.00 84.62 96 TYR A C 1
ATOM 747 O O . TYR A 1 96 ? 7.022 -3.163 -5.376 1.00 84.62 96 TYR A O 1
ATOM 755 N N . VAL A 1 97 ? 4.860 -2.804 -5.875 1.00 84.69 97 VAL A N 1
ATOM 756 C CA . VAL A 1 97 ? 4.541 -2.047 -4.663 1.00 84.69 97 VAL A CA 1
ATOM 757 C C . VAL A 1 97 ? 3.312 -2.666 -4.025 1.00 84.69 97 VAL A C 1
ATOM 759 O O . VAL A 1 97 ? 2.291 -2.850 -4.684 1.00 84.69 97 VAL A O 1
ATOM 762 N N . LYS A 1 98 ? 3.390 -2.991 -2.736 1.00 87.38 98 LYS A N 1
ATOM 763 C CA . LYS A 1 98 ? 2.275 -3.524 -1.956 1.00 87.38 98 LYS A CA 1
ATOM 764 C C . LYS A 1 98 ? 2.001 -2.668 -0.737 1.00 87.38 98 LYS A C 1
ATOM 766 O O . LYS A 1 98 ? 2.889 -2.452 0.086 1.00 87.38 98 LYS A O 1
ATOM 771 N N . VAL A 1 99 ? 0.747 -2.262 -0.599 1.00 87.62 99 VAL A N 1
ATOM 772 C CA . VAL A 1 99 ? 0.224 -1.518 0.543 1.00 87.62 99 VAL A CA 1
ATOM 773 C C . VAL A 1 99 ? -0.793 -2.395 1.258 1.00 87.62 99 VAL A C 1
ATOM 775 O O . VAL A 1 99 ? -1.728 -2.909 0.645 1.00 87.62 99 VAL A O 1
ATOM 778 N N . ASP A 1 100 ? -0.593 -2.579 2.555 1.00 90.50 100 ASP A N 1
ATOM 779 C CA . ASP A 1 100 ? -1.491 -3.306 3.443 1.00 90.50 100 ASP A CA 1
ATOM 780 C C . ASP A 1 100 ? -1.991 -2.340 4.517 1.00 90.50 100 ASP A C 1
ATOM 782 O O . ASP A 1 100 ? -1.195 -1.757 5.261 1.00 90.50 100 ASP A O 1
ATOM 786 N N . LEU A 1 101 ? -3.308 -2.169 4.597 1.00 90.62 101 LEU A N 1
ATOM 787 C CA . LEU A 1 101 ? -3.943 -1.332 5.602 1.00 90.62 101 LEU A CA 1
ATOM 788 C C . LEU A 1 101 ? -5.217 -1.971 6.146 1.00 90.62 101 LEU A C 1
ATOM 790 O O . LEU A 1 101 ? -5.937 -2.687 5.447 1.00 90.62 101 LEU A O 1
ATOM 794 N N . ASP A 1 102 ? -5.517 -1.644 7.395 1.00 91.88 102 ASP A N 1
ATOM 795 C CA . ASP A 1 102 ? -6.807 -1.905 8.013 1.00 91.88 102 ASP A CA 1
ATOM 796 C C . ASP A 1 102 ? -7.607 -0.606 8.085 1.00 91.88 102 ASP A C 1
ATOM 798 O O . ASP A 1 102 ? -7.055 0.481 8.277 1.00 91.88 102 ASP A O 1
ATOM 802 N N . PHE A 1 103 ? -8.923 -0.719 7.969 1.00 91.50 103 PHE A N 1
ATOM 803 C CA . PHE A 1 103 ? -9.835 0.408 8.093 1.00 91.50 103 PHE A CA 1
ATOM 804 C C . PHE A 1 103 ? -10.973 0.086 9.058 1.00 91.50 103 PHE A C 1
ATOM 806 O O . PHE A 1 103 ? -11.449 -1.047 9.152 1.00 91.50 103 PHE A O 1
ATOM 813 N N . THR A 1 104 ? -11.425 1.101 9.787 1.00 90.62 104 THR A N 1
ATOM 814 C CA . THR A 1 104 ? -12.503 0.972 10.774 1.00 90.62 104 THR A CA 1
ATOM 815 C C . THR A 1 104 ? -13.889 1.002 10.142 1.00 90.62 104 THR A C 1
ATOM 817 O O . THR A 1 104 ? -14.803 0.379 10.669 1.00 90.62 104 THR A O 1
ATOM 820 N N . ASN A 1 105 ? -14.052 1.733 9.036 1.00 86.88 105 ASN A N 1
ATOM 821 C CA . ASN A 1 105 ? -15.270 1.797 8.231 1.00 86.88 105 ASN A CA 1
ATOM 822 C C . ASN A 1 105 ? -14.935 2.197 6.781 1.00 86.88 105 ASN A C 1
ATOM 824 O O . ASN A 1 105 ? -13.860 2.733 6.514 1.00 86.88 105 ASN A O 1
ATOM 828 N N . ILE A 1 106 ? -15.850 1.943 5.845 1.00 83.06 106 ILE A N 1
ATOM 829 C CA . ILE A 1 106 ? -1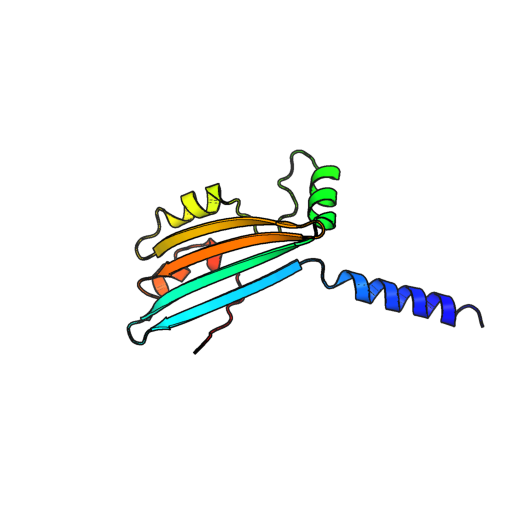5.665 2.278 4.419 1.00 83.06 106 ILE A CA 1
ATOM 830 C C . ILE A 1 106 ? -15.489 3.792 4.210 1.00 83.06 106 ILE A C 1
ATOM 832 O O . ILE A 1 106 ? -14.730 4.221 3.346 1.00 83.06 106 ILE A O 1
ATOM 836 N N . GLU A 1 107 ? -16.138 4.617 5.030 1.00 83.62 107 GLU A N 1
ATOM 837 C CA . GLU A 1 107 ? -16.034 6.081 4.965 1.00 83.62 107 GLU A CA 1
ATOM 838 C C . GLU A 1 107 ? -14.603 6.574 5.231 1.00 83.62 107 GLU A C 1
ATOM 840 O O . GLU A 1 107 ? -14.177 7.579 4.667 1.00 83.62 107 GLU A O 1
ATOM 845 N N . ALA A 1 108 ? -13.834 5.870 6.070 1.00 83.69 108 ALA A N 1
ATOM 846 C CA . ALA A 1 108 ? -12.430 6.178 6.312 1.00 83.69 108 ALA A CA 1
ATOM 847 C C . ALA A 1 108 ? -11.587 5.977 5.045 1.00 83.69 108 ALA A C 1
ATOM 849 O O . ALA A 1 108 ? -10.713 6.798 4.779 1.00 83.69 108 ALA A O 1
ATOM 850 N N . LEU A 1 109 ? -11.890 4.958 4.227 1.00 77.44 109 LEU A N 1
ATOM 851 C CA . LEU A 1 109 ? -11.216 4.737 2.940 1.00 77.44 109 LEU A CA 1
ATOM 852 C C . LEU A 1 109 ? -11.518 5.849 1.932 1.00 77.44 109 LEU A C 1
ATOM 854 O O . LEU A 1 109 ? -10.609 6.289 1.242 1.00 77.44 109 LEU A O 1
ATOM 858 N N . GLN A 1 110 ? -12.758 6.342 1.885 1.00 78.81 110 GLN A N 1
ATOM 859 C CA . GLN A 1 110 ? -13.151 7.441 0.985 1.00 78.81 110 GLN A CA 1
ATOM 860 C C . GLN A 1 110 ? -12.465 8.771 1.330 1.00 78.81 110 GLN A C 1
ATOM 862 O O . GLN A 1 110 ? -12.254 9.617 0.462 1.00 78.81 110 GLN A O 1
ATOM 867 N N . LYS A 1 111 ? -12.111 8.966 2.607 1.00 79.31 111 LYS A N 1
ATOM 868 C CA . LYS A 1 111 ? -11.353 10.139 3.070 1.00 79.31 111 LYS A CA 1
ATOM 869 C C . LYS A 1 111 ? -9.881 10.086 2.679 1.00 79.31 111 LYS A C 1
ATOM 871 O O . LYS A 1 111 ? -9.232 11.127 2.645 1.00 79.31 111 LYS A O 1
ATOM 876 N N . ALA A 1 112 ? -9.345 8.899 2.414 1.00 72.06 112 ALA A N 1
ATOM 877 C CA . ALA A 1 112 ? -8.017 8.766 1.851 1.00 72.06 112 ALA A CA 1
ATOM 878 C C . ALA A 1 112 ? -8.115 8.995 0.339 1.00 72.06 112 ALA A C 1
ATOM 880 O O . ALA A 1 112 ? -8.446 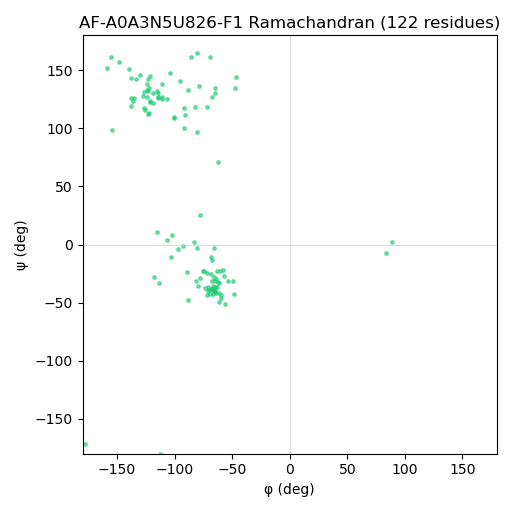8.091 -0.424 1.00 72.06 112 ALA A O 1
ATOM 881 N N . GLU A 1 113 ? -7.821 10.231 -0.074 1.00 66.38 113 GLU A N 1
ATOM 882 C CA . GLU A 1 113 ? -7.927 10.706 -1.463 1.00 66.38 113 GLU A CA 1
ATOM 883 C C . GLU A 1 113 ? -7.247 9.772 -2.469 1.00 66.38 113 GLU A C 1
ATOM 885 O O . GLU A 1 113 ? -7.743 9.590 -3.577 1.00 66.38 113 GLU A O 1
ATOM 890 N N . MET A 1 114 ? -6.175 9.100 -2.044 1.00 66.81 114 MET A N 1
ATOM 891 C CA . MET A 1 114 ? -5.456 8.121 -2.853 1.00 66.81 114 MET A CA 1
ATOM 892 C C . MET A 1 114 ? -6.312 6.958 -3.366 1.00 66.81 114 MET A C 1
ATOM 894 O O . MET A 1 114 ? -5.975 6.415 -4.411 1.00 66.81 114 MET A O 1
ATOM 898 N N . PHE A 1 115 ? -7.399 6.571 -2.685 1.00 68.56 115 PHE A N 1
ATOM 899 C CA . PHE A 1 11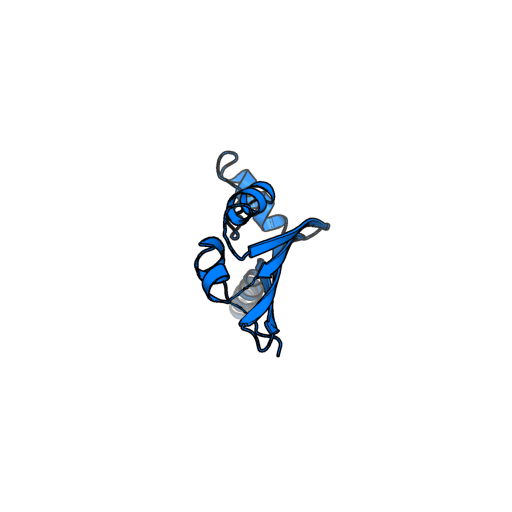5 ? -8.216 5.402 -3.046 1.00 68.56 115 PHE A CA 1
ATOM 900 C C . PHE A 1 115 ? -9.467 5.719 -3.869 1.00 68.56 115 PHE A C 1
ATOM 902 O O . PHE A 1 115 ? -10.148 4.783 -4.284 1.00 68.56 115 PHE A O 1
ATOM 909 N N . ASN A 1 116 ? -9.775 6.992 -4.134 1.00 65.25 116 ASN A N 1
ATOM 910 C CA . ASN A 1 116 ? -11.034 7.362 -4.792 1.00 65.25 116 ASN A CA 1
ATOM 911 C C . ASN A 1 116 ? -11.130 6.903 -6.257 1.00 65.25 116 ASN A C 1
ATOM 913 O O . ASN A 1 116 ? -12.219 6.547 -6.701 1.00 65.25 116 ASN A O 1
ATOM 917 N N . ASP A 1 117 ? -10.008 6.839 -6.976 1.00 64.62 117 ASP A N 1
ATOM 918 C CA . ASP A 1 117 ? -9.976 6.471 -8.400 1.00 64.62 117 ASP A CA 1
ATOM 919 C C . ASP A 1 117 ? -9.508 5.024 -8.655 1.00 64.62 117 ASP A C 1
ATOM 921 O O . ASP A 1 117 ? -9.287 4.622 -9.801 1.00 64.62 117 ASP A O 1
ATOM 925 N N . MET A 1 118 ? -9.349 4.207 -7.605 1.00 66.81 118 MET A N 1
ATOM 926 C CA . MET A 1 118 ? -8.844 2.840 -7.755 1.00 66.81 118 MET A CA 1
ATOM 927 C C . MET A 1 118 ? -9.959 1.818 -8.026 1.00 66.81 118 MET A C 1
ATOM 929 O O . MET A 1 118 ? -10.944 1.765 -7.284 1.00 66.81 118 MET A O 1
ATOM 933 N N . PRO A 1 119 ? -9.796 0.915 -9.013 1.00 64.75 119 PRO A N 1
ATOM 934 C CA . PRO A 1 119 ? -10.705 -0.214 -9.179 1.00 64.75 119 PRO A CA 1
ATOM 935 C C . PRO A 1 119 ? -10.546 -1.183 -7.996 1.00 64.75 119 PRO A C 1
ATOM 937 O O . PRO A 1 119 ? -9.436 -1.607 -7.697 1.00 64.75 119 PRO A O 1
ATOM 940 N N . VAL A 1 120 ? -11.629 -1.555 -7.305 1.00 64.81 120 VAL A N 1
ATOM 941 C CA . VAL A 1 120 ? -11.569 -2.453 -6.131 1.00 64.81 120 VAL A CA 1
ATOM 942 C C . VAL A 1 120 ? -12.197 -3.808 -6.431 1.00 64.81 120 VAL A C 1
ATOM 944 O O . VAL A 1 120 ? -13.375 -3.881 -6.783 1.00 64.81 120 VAL A O 1
ATOM 947 N N . THR A 1 121 ? -11.447 -4.890 -6.209 1.00 72.56 121 THR A N 1
ATOM 948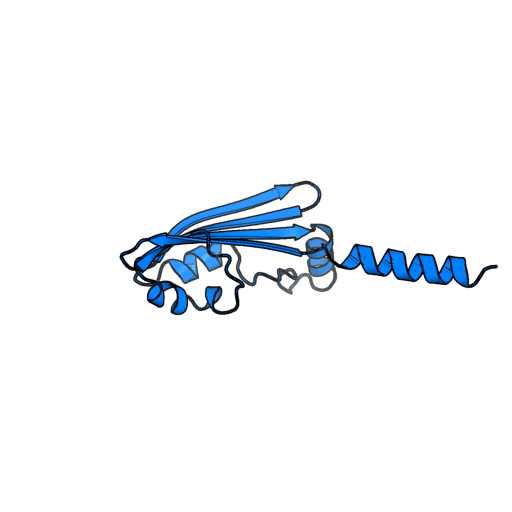 C CA . THR A 1 121 ? -12.008 -6.249 -6.212 1.00 72.56 121 THR A CA 1
ATOM 949 C C . THR A 1 121 ? -12.438 -6.638 -4.799 1.00 72.56 121 THR A C 1
ATOM 951 O O . THR A 1 121 ? -11.631 -6.713 -3.867 1.00 72.56 121 THR A O 1
ATOM 954 N N . LEU A 1 122 ? -13.738 -6.879 -4.628 1.00 66.38 122 LEU A N 1
ATOM 955 C CA . LEU A 1 122 ? -14.320 -7.350 -3.373 1.00 66.38 122 LEU A CA 1
ATOM 956 C C . LEU A 1 122 ? -14.167 -8.865 -3.264 1.00 66.38 122 LEU A C 1
ATOM 958 O O . LEU A 1 122 ? -14.741 -9.606 -4.063 1.00 66.38 122 LEU A O 1
ATOM 962 N N . VAL A 1 123 ? -13.438 -9.323 -2.249 1.00 70.50 123 VAL A N 1
ATOM 963 C CA . VAL A 1 123 ? -13.373 -10.746 -1.908 1.00 70.50 123 VAL A CA 1
ATOM 964 C C . VAL A 1 123 ? -14.300 -10.968 -0.719 1.00 70.50 123 VAL A C 1
ATOM 966 O O . VAL A 1 123 ? -14.034 -10.474 0.378 1.00 70.50 123 VAL A O 1
ATOM 969 N N . ARG A 1 124 ? -15.423 -11.644 -0.983 1.00 49.78 124 ARG A N 1
ATOM 970 C CA . ARG A 1 124 ? -16.463 -11.964 0.001 1.00 49.78 124 ARG A CA 1
ATOM 971 C C . ARG A 1 124 ? -16.071 -13.154 0.868 1.00 49.78 124 ARG A C 1
ATOM 973 O O . ARG A 1 124 ? -15.475 -14.105 0.316 1.00 49.78 124 ARG A O 1
#

Secondary structure (DSSP, 8-state):
--HHHHHHHHHHHHHHTT-SEEEEEEEEE-TTS-EEEEEEEEEEHHHHHHHHHH-TTSPP--SS---HHHHHHHHTT-TTEEEEEEEEEE-SSEEEEEEEEEESSHHHHHHSGGGTT---EE--

Nearest PDB structures (foldseek):
  3ibw-assembly1_B  TM=5.488E-01  e=8.662E-01  Chlorobaculum tepidum
  3fzb-assembly1_A  TM=3.445E-01  e=4.793E-01  Lambdavirus lambda
  6csw-assembly3_C  TM=2.583E-01  e=6.443E-01  Homo sapiens
  6cmm-assembly3_C  TM=3.313E-01  e=1.984E+00  Homo sapiens
  6cnx-assembly3_C  TM=2.941E-01  e=2.104E+00  Homo sapiens

Mean predicted aligned error: 11.35 Å